Protein AF-A0A934Y1Y2-F1 (afdb_monomer_lite)

Sequence (158 aa):
MGVLAPAEFVRRGTAADLSWAKPLPVTTILGLGLEWQHLPWREALTSDLLVVPDGLRCFSNFALIALRRLLGRTVLTWGHGRNLQPSLLSRTLASLRLSLLRLAHGHLVYTTQCLGTMLAAGVPRQHIAITENAPSLCGAEGPARNTPKSWRFAPTTD

pLDDT: mean 73.77, std 20.63, range [33.28, 95.62]

Structure (mmCIF, N/CA/C/O backbone):
data_AF-A0A934Y1Y2-F1
#
_entry.id   AF-A0A934Y1Y2-F1
#
loop_
_atom_site.group_PDB
_atom_site.id
_atom_site.type_symbol
_atom_site.label_atom_id
_atom_site.label_alt_id
_atom_site.label_comp_id
_atom_site.label_asym_id
_atom_site.label_entity_id
_atom_site.label_seq_id
_atom_site.pdbx_PDB_ins_code
_atom_site.Cartn_x
_atom_site.Cartn_y
_atom_site.Cartn_z
_atom_site.occupancy
_atom_site.B_iso_or_equiv
_atom_site.auth_seq_id
_atom_site.auth_comp_id
_atom_site.auth_asym_id
_atom_site.auth_atom_id
_atom_site.pdbx_PDB_model_num
ATOM 1 N N . MET A 1 1 ? 19.285 -4.007 -36.827 1.00 35.56 1 MET A N 1
ATOM 2 C CA . MET A 1 1 ? 18.648 -3.388 -35.645 1.00 35.56 1 MET A CA 1
ATOM 3 C C . MET A 1 1 ? 18.362 -4.492 -34.641 1.00 35.56 1 MET A C 1
ATOM 5 O O . MET A 1 1 ? 17.508 -5.322 -34.914 1.00 35.56 1 MET A O 1
ATOM 9 N N . GLY A 1 2 ? 19.138 -4.577 -33.558 1.00 34.19 2 GLY A N 1
ATOM 10 C CA . GLY A 1 2 ? 18.930 -5.580 -32.512 1.00 34.19 2 GLY A CA 1
ATOM 11 C C . GLY A 1 2 ? 17.872 -5.099 -31.526 1.00 34.19 2 GLY A C 1
ATOM 12 O O . GLY A 1 2 ? 18.017 -4.020 -30.955 1.00 34.19 2 GLY A O 1
ATOM 13 N N . VAL A 1 3 ? 16.807 -5.878 -31.348 1.00 33.72 3 VAL A N 1
ATOM 14 C CA . VAL A 1 3 ? 15.842 -5.684 -30.262 1.00 33.72 3 VAL A CA 1
ATOM 15 C C . VAL A 1 3 ? 16.565 -6.052 -28.969 1.00 33.72 3 VAL A C 1
ATOM 17 O O . VAL A 1 3 ? 16.884 -7.218 -28.748 1.00 33.72 3 VAL A O 1
ATOM 20 N N . LEU A 1 4 ? 16.887 -5.055 -28.145 1.00 33.28 4 LEU A N 1
ATOM 21 C CA . LEU A 1 4 ? 17.347 -5.293 -26.779 1.00 33.28 4 LEU A CA 1
ATOM 22 C C . LEU A 1 4 ? 16.231 -6.042 -26.045 1.00 33.28 4 LEU A C 1
ATOM 24 O O . LEU A 1 4 ? 15.117 -5.530 -25.926 1.00 33.28 4 LEU A O 1
ATOM 28 N N . ALA A 1 5 ? 16.525 -7.260 -25.589 1.00 34.94 5 ALA A N 1
ATOM 29 C CA . ALA A 1 5 ? 15.647 -7.987 -24.686 1.00 34.94 5 ALA A CA 1
ATOM 30 C C . ALA A 1 5 ? 15.342 -7.092 -23.467 1.00 34.94 5 ALA A C 1
ATOM 32 O O . ALA A 1 5 ? 16.254 -6.410 -22.981 1.00 34.94 5 ALA A O 1
ATOM 33 N N . PRO A 1 6 ? 14.086 -7.039 -22.987 1.00 40.09 6 PRO A N 1
ATOM 34 C CA . PRO A 1 6 ? 13.761 -6.256 -21.805 1.00 40.09 6 PRO A CA 1
ATOM 35 C C . PRO A 1 6 ? 14.640 -6.739 -20.652 1.00 40.09 6 PRO A C 1
ATOM 37 O O . PRO A 1 6 ? 14.736 -7.940 -20.409 1.00 40.09 6 PRO A O 1
ATOM 40 N N . ALA A 1 7 ? 15.314 -5.800 -19.983 1.00 38.16 7 ALA A N 1
ATOM 41 C CA . ALA A 1 7 ? 16.138 -6.094 -18.822 1.00 38.16 7 ALA A CA 1
ATOM 42 C C . ALA A 1 7 ? 15.302 -6.897 -17.820 1.00 38.16 7 ALA A C 1
ATOM 44 O O . ALA A 1 7 ? 14.301 -6.402 -17.296 1.00 38.16 7 ALA A O 1
ATOM 45 N N . GLU A 1 8 ? 15.690 -8.150 -17.602 1.00 36.03 8 GLU A N 1
ATOM 46 C CA . GLU A 1 8 ? 15.020 -9.036 -16.667 1.00 36.03 8 GLU A CA 1
ATOM 47 C C . GLU A 1 8 ? 15.207 -8.439 -15.270 1.00 36.03 8 GLU A C 1
ATOM 49 O O . GLU A 1 8 ? 16.313 -8.379 -14.726 1.00 36.03 8 GLU A O 1
ATOM 54 N N . PHE A 1 9 ? 14.133 -7.882 -14.714 1.00 39.53 9 PHE A N 1
ATOM 55 C CA . PHE A 1 9 ? 14.160 -7.303 -13.382 1.00 39.53 9 PHE A CA 1
ATOM 56 C C . PHE A 1 9 ? 14.231 -8.441 -12.359 1.00 39.53 9 PHE A C 1
ATOM 58 O O . PHE A 1 9 ? 13.221 -8.877 -11.808 1.00 39.53 9 PHE A O 1
ATOM 65 N N . VAL A 1 10 ? 15.440 -8.937 -12.096 1.00 41.03 10 VAL A N 1
ATOM 66 C CA . VAL A 1 10 ? 15.695 -9.875 -11.001 1.00 41.03 10 VAL A CA 1
ATOM 67 C C . VAL A 1 10 ? 15.707 -9.076 -9.701 1.00 41.03 10 VAL A C 1
ATOM 69 O O . VAL A 1 10 ? 16.703 -8.469 -9.298 1.00 41.03 10 VAL A O 1
ATOM 72 N N . ARG A 1 11 ? 14.547 -9.022 -9.047 1.00 47.25 11 ARG A N 1
ATOM 73 C CA . ARG A 1 11 ? 14.374 -8.367 -7.748 1.00 47.25 11 ARG A CA 1
ATOM 74 C C . ARG A 1 11 ? 15.269 -9.067 -6.712 1.00 47.25 11 ARG A C 1
ATOM 76 O O . ARG A 1 11 ? 15.159 -10.273 -6.499 1.00 47.25 11 ARG A O 1
ATOM 83 N N . ARG A 1 12 ? 16.167 -8.322 -6.049 1.00 39.22 12 ARG A N 1
ATOM 84 C CA . ARG A 1 12 ? 16.984 -8.857 -4.939 1.00 39.22 12 ARG A CA 1
ATOM 85 C C . ARG A 1 12 ? 16.068 -9.417 -3.843 1.00 39.22 12 ARG A C 1
ATOM 87 O O . ARG A 1 12 ? 15.218 -8.686 -3.342 1.00 39.22 12 ARG A O 1
ATOM 94 N N . GLY A 1 13 ? 16.284 -10.676 -3.456 1.00 45.62 13 GLY A N 1
ATOM 95 C CA . GLY A 1 13 ? 15.621 -11.330 -2.316 1.00 45.62 13 GLY A CA 1
ATOM 96 C C . GLY A 1 13 ? 14.590 -12.410 -2.667 1.00 45.62 13 GLY A C 1
ATOM 97 O O . GLY A 1 13 ? 14.152 -13.125 -1.776 1.00 45.62 13 GLY A O 1
ATOM 98 N N . THR A 1 14 ? 14.240 -12.578 -3.942 1.00 49.59 14 THR A N 1
ATOM 99 C CA . THR A 1 14 ? 13.317 -13.619 -4.441 1.00 49.59 14 THR A CA 1
ATOM 100 C C . THR A 1 14 ? 14.061 -14.695 -5.232 1.00 49.59 14 THR A C 1
ATOM 102 O O . THR A 1 14 ? 13.696 -15.016 -6.352 1.00 49.59 14 THR A O 1
ATOM 105 N N . ALA A 1 15 ? 15.146 -15.235 -4.672 1.00 46.81 15 ALA A N 1
ATOM 106 C CA . ALA A 1 15 ? 15.814 -16.402 -5.260 1.00 46.81 15 ALA A CA 1
ATOM 107 C C . ALA A 1 15 ? 15.063 -17.723 -4.975 1.00 46.81 15 ALA A C 1
ATOM 109 O O . ALA A 1 15 ? 15.468 -18.772 -5.460 1.00 46.81 15 ALA A O 1
ATOM 110 N N . ALA A 1 16 ? 13.987 -17.682 -4.181 1.00 55.25 16 ALA A N 1
ATOM 111 C CA . ALA A 1 16 ? 13.161 -18.842 -3.878 1.00 55.25 16 ALA A CA 1
ATOM 112 C C . ALA A 1 16 ? 11.934 -18.866 -4.796 1.00 55.25 16 ALA A C 1
ATOM 114 O O . ALA A 1 16 ? 11.145 -17.919 -4.798 1.00 55.25 16 ALA A O 1
ATOM 115 N N . ASP A 1 17 ? 11.779 -19.955 -5.547 1.00 66.88 17 ASP A N 1
ATOM 116 C CA . ASP A 1 17 ? 10.517 -20.316 -6.183 1.00 66.88 17 ASP A CA 1
ATOM 117 C C . ASP A 1 17 ? 9.484 -20.571 -5.076 1.00 66.88 17 ASP A C 1
ATOM 119 O O . ASP A 1 17 ? 9.616 -21.487 -4.260 1.00 66.88 17 ASP A O 1
ATOM 123 N N . LEU A 1 18 ? 8.508 -19.674 -4.966 1.00 76.38 18 LEU A N 1
ATOM 124 C CA . LEU A 1 18 ? 7.453 -19.759 -3.968 1.00 76.38 18 LEU A CA 1
ATOM 125 C C . LEU A 1 18 ? 6.261 -20.438 -4.634 1.00 76.38 18 LEU A C 1
ATOM 127 O O . LEU A 1 18 ? 5.560 -19.808 -5.418 1.00 76.38 18 LEU A O 1
ATOM 131 N N . SER A 1 19 ? 5.988 -21.695 -4.278 1.00 83.25 19 SER A N 1
ATOM 132 C CA . SER A 1 19 ? 4.923 -22.513 -4.890 1.00 83.25 19 SER A CA 1
ATOM 133 C C . SER A 1 19 ? 3.509 -21.920 -4.784 1.00 83.25 19 SER A C 1
ATOM 135 O O . SER A 1 19 ? 2.606 -22.311 -5.520 1.00 83.25 19 SER A O 1
ATOM 137 N N . TRP A 1 20 ? 3.305 -20.972 -3.870 1.00 83.25 20 TRP A N 1
ATOM 138 C CA . TRP A 1 20 ? 2.050 -20.245 -3.672 1.00 83.25 20 TRP A CA 1
ATOM 139 C C . TRP A 1 20 ? 1.995 -18.903 -4.418 1.00 83.25 20 TRP A C 1
ATOM 141 O O . TRP A 1 20 ? 0.929 -18.287 -4.487 1.00 83.25 20 TRP A O 1
ATOM 151 N N . ALA A 1 21 ? 3.118 -18.417 -4.952 1.00 87.06 21 ALA A N 1
ATOM 152 C CA . ALA A 1 21 ? 3.193 -17.141 -5.649 1.00 87.06 21 ALA A CA 1
ATOM 153 C C . ALA A 1 21 ? 2.940 -17.324 -7.149 1.00 87.06 21 ALA A C 1
ATOM 155 O O . ALA A 1 21 ? 3.373 -18.291 -7.767 1.00 87.06 21 ALA A O 1
ATOM 156 N N . LYS A 1 22 ? 2.256 -16.351 -7.754 1.00 86.38 22 LYS A N 1
ATOM 157 C CA . LYS A 1 22 ? 2.059 -16.289 -9.205 1.00 86.38 22 LYS A CA 1
ATOM 158 C C . LYS A 1 22 ? 2.838 -15.097 -9.755 1.00 86.38 22 LYS A C 1
ATOM 160 O O . LYS A 1 22 ? 2.618 -13.982 -9.269 1.00 86.38 22 LYS A O 1
ATOM 165 N N . PRO A 1 23 ? 3.726 -15.284 -10.745 1.00 86.56 23 PRO A N 1
ATOM 166 C CA . PRO A 1 23 ? 4.360 -14.155 -11.404 1.00 86.56 23 PRO A CA 1
ATOM 167 C C . PRO A 1 23 ? 3.293 -13.340 -12.141 1.00 86.56 23 PRO A C 1
ATOM 169 O O . PRO A 1 23 ? 2.422 -13.898 -12.809 1.00 86.56 23 PRO A O 1
ATOM 172 N N . LEU A 1 24 ? 3.361 -12.016 -12.014 1.00 88.31 24 LEU A N 1
ATOM 173 C CA . LEU A 1 24 ? 2.478 -11.100 -12.730 1.00 88.31 24 LEU A CA 1
ATOM 174 C C . LEU A 1 24 ? 3.289 -10.292 -13.745 1.00 88.31 24 LEU A C 1
ATOM 176 O O . LEU A 1 24 ? 4.338 -9.753 -13.378 1.00 88.31 24 LEU A O 1
ATOM 180 N N . PRO A 1 25 ? 2.816 -10.164 -14.998 1.00 90.62 25 PRO A N 1
ATOM 181 C CA . PRO A 1 25 ? 3.453 -9.303 -15.981 1.00 90.62 25 PRO A CA 1
ATOM 182 C C . PRO A 1 25 ? 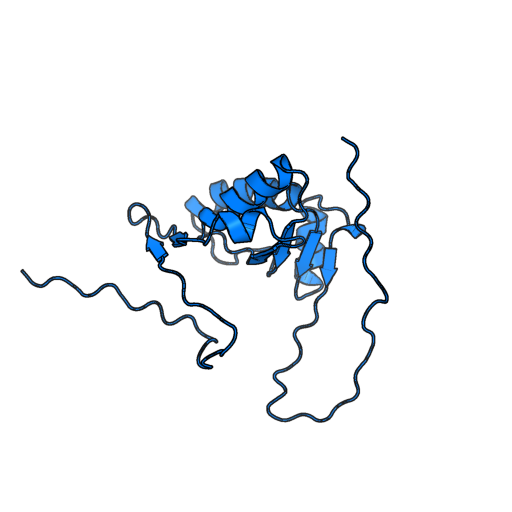3.510 -7.854 -15.496 1.00 90.62 25 PRO A C 1
ATOM 184 O O . PRO A 1 25 ? 2.565 -7.353 -14.877 1.00 90.62 25 PRO A O 1
ATOM 187 N N . VAL A 1 26 ? 4.599 -7.162 -15.825 1.00 90.44 26 VAL A N 1
ATOM 188 C CA . VAL A 1 26 ? 4.797 -5.749 -15.492 1.00 90.44 26 VAL A CA 1
ATOM 189 C C . VAL A 1 26 ? 5.092 -4.970 -16.763 1.00 90.44 26 VAL A C 1
ATOM 191 O O . VAL A 1 26 ? 5.950 -5.353 -17.553 1.00 90.44 26 VAL A O 1
ATOM 194 N N . THR A 1 27 ? 4.390 -3.859 -16.955 1.00 91.56 27 THR A N 1
ATOM 195 C CA . THR A 1 27 ? 4.650 -2.913 -18.040 1.00 91.56 27 THR A CA 1
ATOM 196 C C . THR A 1 27 ? 5.259 -1.644 -17.465 1.00 91.56 27 THR A C 1
ATOM 198 O O . THR A 1 27 ? 4.679 -1.019 -16.579 1.00 91.56 27 THR A O 1
ATOM 201 N N . THR A 1 28 ? 6.420 -1.233 -17.971 1.00 89.38 28 THR A N 1
ATOM 202 C CA . THR A 1 28 ? 6.996 0.069 -17.623 1.00 89.38 28 THR A CA 1
ATOM 203 C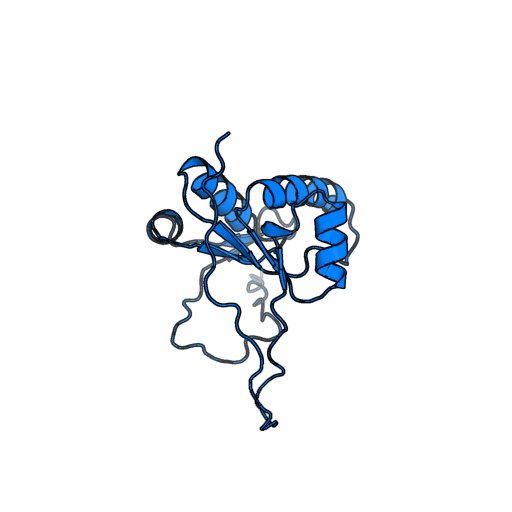 C . THR A 1 28 ? 6.268 1.173 -18.386 1.00 89.38 28 THR A C 1
ATOM 205 O O . THR A 1 28 ? 6.190 1.149 -19.613 1.00 89.38 28 THR A O 1
ATOM 208 N N . ILE A 1 29 ? 5.740 2.159 -17.666 1.00 84.12 29 ILE A N 1
ATOM 209 C CA . ILE A 1 29 ? 4.998 3.278 -18.245 1.00 84.12 29 ILE A CA 1
ATOM 210 C C . ILE A 1 29 ? 5.985 4.371 -18.680 1.00 84.12 29 ILE A C 1
ATOM 212 O O . ILE A 1 29 ? 6.711 4.938 -17.859 1.00 84.12 29 ILE A O 1
ATOM 216 N N . LEU A 1 30 ? 5.966 4.691 -19.980 1.00 72.81 30 LEU A N 1
ATOM 217 C CA . LEU A 1 30 ? 6.552 5.900 -20.585 1.00 72.81 30 LEU A CA 1
ATOM 218 C C . LEU A 1 30 ? 8.051 6.137 -20.308 1.00 72.81 30 LEU A C 1
ATOM 220 O 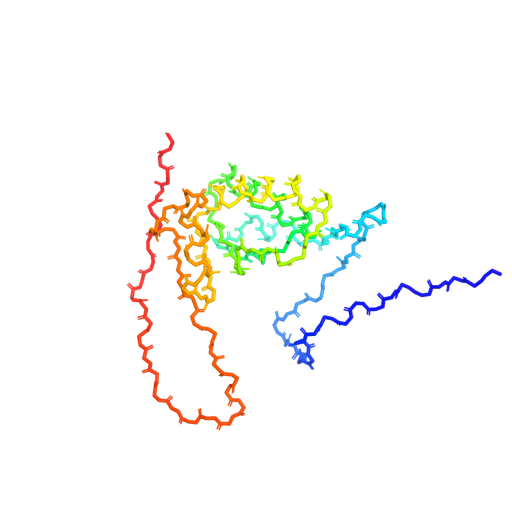O . LEU A 1 30 ? 8.511 7.272 -20.343 1.00 72.81 30 LEU A O 1
ATOM 224 N N . GLY A 1 31 ? 8.828 5.096 -19.990 1.00 73.06 31 GLY A N 1
ATOM 225 C CA . GLY A 1 31 ? 10.257 5.240 -19.668 1.00 73.06 31 GLY A CA 1
ATOM 226 C C . GLY A 1 31 ? 10.550 6.023 -18.377 1.00 73.06 31 GLY A C 1
ATOM 227 O O . GLY A 1 31 ? 11.710 6.249 -18.048 1.00 73.06 31 GLY A O 1
ATOM 228 N N . LEU A 1 32 ? 9.522 6.394 -17.604 1.00 70.44 32 LEU A N 1
ATOM 229 C CA . LEU A 1 32 ? 9.636 7.202 -16.379 1.00 70.44 32 LEU A CA 1
ATOM 230 C C . LEU A 1 32 ? 10.022 6.373 -15.140 1.00 70.44 32 LEU A C 1
ATOM 232 O O . LEU A 1 32 ? 10.033 6.882 -14.019 1.00 70.44 32 LEU A O 1
ATOM 236 N N . GLY A 1 33 ? 10.302 5.078 -15.319 1.00 77.88 33 GLY A N 1
ATOM 237 C CA . GLY A 1 33 ? 10.570 4.145 -14.223 1.00 77.88 33 GLY A CA 1
ATOM 238 C C . GLY A 1 33 ? 9.346 3.844 -13.349 1.00 77.88 33 GLY A C 1
ATOM 239 O O . GLY A 1 33 ? 9.521 3.375 -12.221 1.00 77.88 33 GLY A O 1
ATOM 240 N N . LEU A 1 34 ? 8.147 4.143 -13.862 1.00 82.94 34 LEU A N 1
ATOM 241 C CA . LEU A 1 34 ? 6.856 3.738 -13.312 1.00 82.94 34 LEU A CA 1
ATOM 242 C C . LEU A 1 34 ? 6.451 2.383 -13.889 1.00 82.94 34 LEU A C 1
ATOM 244 O O . LEU A 1 34 ? 6.737 2.078 -15.043 1.00 82.94 34 LEU A O 1
ATOM 248 N N . GLU A 1 35 ? 5.758 1.590 -13.092 1.00 88.94 35 GLU A N 1
ATOM 249 C CA . GLU A 1 35 ? 5.412 0.203 -13.365 1.00 88.94 35 GLU A CA 1
ATOM 250 C C . GLU A 1 35 ? 3.904 0.007 -13.228 1.00 88.94 35 GLU A C 1
ATOM 252 O O . GLU A 1 35 ? 3.269 0.507 -12.297 1.00 88.94 35 GLU A O 1
ATOM 257 N N . TRP A 1 36 ? 3.331 -0.752 -14.152 1.00 92.19 36 TRP A N 1
ATOM 258 C CA . TRP A 1 36 ? 1.960 -1.228 -14.099 1.00 92.19 36 TRP A CA 1
ATOM 259 C C . TRP A 1 36 ? 1.963 -2.747 -14.048 1.00 92.19 36 TRP A C 1
ATOM 261 O O . TRP A 1 36 ? 2.383 -3.398 -15.006 1.00 92.19 36 TRP A O 1
ATOM 271 N N . GLN A 1 37 ? 1.508 -3.316 -12.936 1.00 93.19 37 GLN A N 1
ATOM 272 C CA . GLN A 1 37 ? 1.356 -4.761 -12.812 1.00 93.19 37 GLN A CA 1
ATOM 273 C C . GLN A 1 37 ? -0.007 -5.183 -13.364 1.00 93.19 37 GLN A C 1
ATOM 275 O O . GLN A 1 37 ? -1.038 -4.587 -13.041 1.00 93.19 37 GLN A O 1
ATOM 280 N N . HIS A 1 38 ? -0.017 -6.232 -14.184 1.00 92.69 38 HIS A N 1
ATOM 281 C CA . HIS A 1 38 ? -1.241 -6.830 -14.719 1.00 92.69 38 HIS A CA 1
ATOM 282 C C . HIS A 1 38 ? -1.877 -7.720 -13.657 1.00 92.69 38 HIS A C 1
ATOM 284 O O . HIS A 1 38 ? -1.637 -8.923 -13.585 1.00 92.69 38 HIS A O 1
ATOM 290 N N . LEU A 1 39 ? -2.644 -7.084 -12.776 1.00 93.06 39 LEU A N 1
ATOM 291 C CA . LEU A 1 39 ? -3.268 -7.727 -11.628 1.00 93.06 39 LEU A CA 1
ATOM 292 C C . LEU A 1 3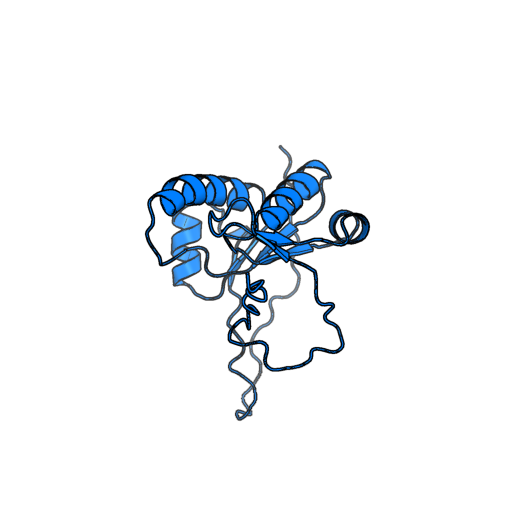9 ? -4.509 -8.537 -12.034 1.00 93.06 39 LEU A C 1
ATOM 294 O O . LEU A 1 39 ? -5.256 -8.114 -12.923 1.00 93.06 39 LEU A O 1
ATOM 298 N N . PRO A 1 40 ? -4.820 -9.635 -11.323 1.00 94.50 40 PRO A N 1
ATOM 299 C CA . PRO A 1 40 ? -6.124 -10.282 -11.404 1.00 94.50 40 PRO A CA 1
ATOM 300 C C . PRO A 1 40 ? -7.178 -9.406 -10.703 1.00 94.50 40 PRO A C 1
ATOM 302 O O . PRO A 1 40 ? -7.578 -9.668 -9.570 1.00 94.50 40 PRO A O 1
ATOM 305 N N . TRP A 1 41 ? -7.614 -8.330 -11.368 1.00 94.44 41 TRP A N 1
ATOM 306 C CA . TRP A 1 41 ? -8.436 -7.263 -10.777 1.00 94.44 41 TRP A CA 1
ATOM 307 C C . TRP A 1 41 ? -9.667 -7.765 -10.033 1.00 94.44 41 TRP A C 1
ATOM 309 O O . TRP A 1 41 ? -9.947 -7.290 -8.939 1.00 94.44 41 TRP A O 1
ATOM 319 N N . ARG A 1 42 ? -10.382 -8.746 -10.593 1.00 95.19 42 ARG A N 1
ATOM 320 C CA . ARG A 1 42 ? -11.565 -9.313 -9.939 1.00 95.19 42 ARG A CA 1
ATOM 321 C C . ARG A 1 42 ? -11.211 -9.879 -8.565 1.00 95.19 42 ARG A C 1
ATOM 323 O O . ARG A 1 42 ? -11.789 -9.444 -7.582 1.00 95.19 42 ARG A O 1
ATOM 330 N N . GLU A 1 43 ? -10.232 -10.777 -8.497 1.00 95.31 43 GLU A N 1
ATOM 331 C CA . GLU A 1 43 ? -9.786 -11.408 -7.249 1.00 95.31 43 GLU A CA 1
ATOM 332 C C . GLU A 1 43 ? -9.254 -10.369 -6.254 1.00 95.31 43 GLU A C 1
ATOM 334 O O . GLU A 1 43 ? -9.661 -10.346 -5.091 1.00 95.31 43 GLU A O 1
ATOM 339 N N . ALA A 1 44 ? -8.413 -9.449 -6.733 1.00 94.88 44 ALA A N 1
ATOM 340 C CA . ALA A 1 44 ? -7.815 -8.407 -5.907 1.00 94.88 44 ALA A CA 1
ATOM 341 C C . ALA A 1 44 ? -8.845 -7.416 -5.339 1.00 94.88 44 ALA A C 1
ATOM 343 O O . ALA A 1 44 ? -8.608 -6.838 -4.280 1.00 94.88 44 ALA A O 1
ATOM 344 N N . LEU A 1 45 ? -9.979 -7.201 -6.013 1.00 95.62 45 LEU A N 1
ATOM 345 C CA . LEU A 1 45 ? -11.057 -6.327 -5.539 1.00 95.62 45 LEU A CA 1
ATOM 346 C C . LEU A 1 45 ? -12.088 -7.069 -4.677 1.00 95.62 45 LEU A C 1
ATOM 348 O O . LEU A 1 45 ? -12.690 -6.445 -3.804 1.00 95.62 45 LEU A O 1
ATOM 352 N N . THR A 1 46 ? -12.288 -8.374 -4.888 1.00 95.38 46 THR A N 1
ATOM 353 C CA . THR A 1 46 ? -13.288 -9.163 -4.147 1.00 95.38 46 THR A CA 1
ATOM 354 C C . THR A 1 46 ? -12.748 -9.865 -2.907 1.00 95.38 46 THR A C 1
ATOM 356 O O . THR A 1 46 ? -13.553 -10.332 -2.109 1.00 95.38 46 THR A O 1
ATOM 359 N N . SER A 1 47 ? -11.428 -9.965 -2.727 1.00 95.50 47 SER A N 1
ATOM 360 C CA . SER A 1 47 ? -10.850 -10.585 -1.528 1.00 95.50 47 SER A CA 1
ATOM 361 C C . SER A 1 47 ? -11.280 -9.864 -0.245 1.00 95.50 47 SER A C 1
ATOM 363 O O . SER A 1 47 ? -11.490 -8.648 -0.249 1.00 95.50 47 SER A O 1
ATOM 365 N N . ASP A 1 48 ? -11.351 -10.577 0.879 1.00 94.56 48 ASP A N 1
ATOM 366 C CA . ASP A 1 48 ? -11.727 -9.981 2.172 1.00 94.56 48 ASP A CA 1
ATOM 367 C C . ASP A 1 48 ? -10.680 -8.976 2.672 1.00 94.56 48 ASP A C 1
ATOM 369 O O . ASP A 1 48 ? -11.000 -7.912 3.206 1.00 94.56 48 ASP A O 1
ATOM 373 N N . LEU A 1 49 ? -9.410 -9.291 2.420 1.00 94.94 49 LEU A N 1
ATOM 374 C CA . LEU A 1 49 ? -8.251 -8.485 2.765 1.00 94.94 49 LEU A CA 1
ATOM 375 C C . LEU A 1 49 ? -7.306 -8.422 1.568 1.00 94.94 49 LEU A C 1
ATOM 377 O O . LEU A 1 49 ? -7.045 -9.430 0.911 1.00 94.94 49 LEU A O 1
ATOM 381 N N . LEU A 1 50 ? -6.761 -7.237 1.307 1.00 95.62 50 LEU A N 1
ATOM 382 C CA . LEU A 1 50 ? -5.664 -7.065 0.365 1.00 95.62 50 LEU A CA 1
ATOM 383 C C . LEU A 1 50 ? -4.479 -6.420 1.076 1.00 95.62 50 LEU A C 1
ATOM 385 O O . LEU A 1 50 ? -4.634 -5.373 1.704 1.00 95.62 50 LEU A O 1
ATOM 389 N N . VAL A 1 51 ? -3.302 -7.029 0.948 1.00 94.56 51 VAL A N 1
ATOM 390 C CA . VAL A 1 51 ? -2.034 -6.458 1.412 1.00 94.56 51 VAL A CA 1
ATOM 391 C C . VAL A 1 51 ? -1.223 -6.055 0.193 1.00 94.56 51 VAL A C 1
ATOM 393 O O . VAL A 1 51 ? -0.947 -6.877 -0.678 1.00 94.56 51 VAL A O 1
ATOM 396 N N . VAL A 1 52 ? -0.852 -4.782 0.125 1.00 92.94 52 VAL A N 1
ATOM 397 C CA . VAL A 1 52 ? -0.185 -4.195 -1.037 1.00 92.94 52 VAL A CA 1
ATOM 398 C C . VAL A 1 52 ? 1.187 -3.668 -0.623 1.00 92.94 52 VAL A C 1
ATOM 400 O O . VAL A 1 52 ? 1.277 -2.939 0.365 1.00 92.94 52 VAL A O 1
ATOM 403 N N . PRO A 1 53 ? 2.277 -3.983 -1.343 1.00 89.56 53 PRO A N 1
ATOM 404 C CA . PRO A 1 53 ? 3.575 -3.412 -1.022 1.00 89.56 53 PRO A CA 1
ATOM 405 C C . PRO A 1 53 ? 3.582 -1.893 -1.257 1.00 89.56 53 PRO A C 1
ATOM 407 O O . PRO A 1 53 ? 3.108 -1.398 -2.282 1.00 89.56 53 PRO A O 1
ATOM 410 N N . ASP A 1 54 ? 4.175 -1.154 -0.324 1.00 83.56 54 ASP A N 1
ATOM 411 C CA . ASP A 1 54 ? 4.350 0.303 -0.355 1.00 83.56 54 ASP A CA 1
ATOM 412 C C . ASP A 1 54 ? 5.519 0.690 -1.284 1.00 83.56 54 ASP A C 1
ATOM 414 O O . ASP A 1 54 ? 6.577 1.176 -0.871 1.00 83.56 54 ASP A O 1
ATOM 418 N N . GLY A 1 55 ? 5.347 0.370 -2.569 1.00 81.75 55 GLY A N 1
ATOM 419 C CA . GLY A 1 55 ? 6.295 0.640 -3.642 1.00 81.75 55 GLY A CA 1
ATOM 420 C C . GLY A 1 55 ? 5.819 1.790 -4.522 1.00 81.75 55 GLY A C 1
ATOM 421 O O . GLY A 1 55 ? 4.864 1.639 -5.274 1.00 81.75 55 GLY A O 1
ATOM 422 N N . LEU A 1 56 ? 6.537 2.916 -4.492 1.00 80.31 56 LEU A N 1
ATOM 423 C CA . LEU A 1 56 ? 6.155 4.132 -5.223 1.00 80.31 56 LEU A CA 1
ATOM 424 C C . LEU A 1 56 ? 6.144 4.005 -6.751 1.00 80.31 56 LEU A C 1
ATOM 426 O O . LEU A 1 56 ? 5.544 4.832 -7.431 1.00 80.31 56 LEU A O 1
ATOM 430 N N . ARG A 1 57 ? 6.849 3.006 -7.285 1.00 82.75 57 ARG A N 1
ATOM 431 C CA . ARG A 1 57 ? 6.956 2.782 -8.728 1.00 82.75 57 ARG A CA 1
ATOM 432 C C . ARG A 1 57 ? 5.734 2.063 -9.287 1.00 82.75 57 ARG A C 1
ATOM 434 O O . ARG A 1 57 ? 5.420 2.268 -10.449 1.00 82.75 57 ARG A O 1
ATOM 441 N N . CYS A 1 58 ? 5.033 1.268 -8.478 1.00 87.44 58 CYS A N 1
ATOM 442 C CA . CYS A 1 58 ? 3.940 0.422 -8.943 1.00 87.44 58 CYS A CA 1
ATOM 443 C C . CYS A 1 58 ? 2.608 1.182 -8.904 1.00 87.44 58 CYS A C 1
ATOM 445 O O . CYS A 1 58 ? 1.951 1.263 -7.867 1.00 87.44 58 CYS A O 1
ATOM 447 N N . PHE A 1 59 ? 2.193 1.742 -10.038 1.00 88.31 59 PHE A N 1
ATOM 448 C CA . PHE A 1 59 ? 1.001 2.586 -10.116 1.00 88.31 59 PHE A CA 1
ATOM 449 C C . PHE A 1 59 ? -0.304 1.794 -9.938 1.00 88.31 59 PHE A C 1
ATOM 451 O O . PHE A 1 59 ? -1.285 2.302 -9.393 1.00 88.31 59 PHE A O 1
ATOM 458 N N . SER A 1 60 ? -0.303 0.515 -10.316 1.00 91.69 60 SER A N 1
ATOM 459 C CA . SER A 1 60 ? -1.443 -0.386 -10.121 1.00 91.69 60 SER A CA 1
ATOM 460 C C . SER A 1 60 ? -1.784 -0.600 -8.638 1.00 91.69 60 SER A C 1
ATOM 462 O O . SER A 1 60 ? -2.956 -0.773 -8.301 1.00 91.69 60 SER A O 1
ATOM 464 N N . ASN A 1 61 ? -0.805 -0.485 -7.731 1.00 91.62 61 ASN A N 1
ATOM 465 C CA . ASN A 1 61 ? -1.042 -0.530 -6.283 1.00 91.62 61 ASN A CA 1
ATOM 466 C C . ASN A 1 61 ? -1.904 0.645 -5.811 1.00 91.62 61 ASN A C 1
ATOM 468 O O . ASN A 1 61 ? -2.757 0.485 -4.940 1.00 91.62 61 ASN A O 1
ATOM 472 N N . PHE A 1 62 ? -1.712 1.822 -6.403 1.00 90.00 62 PHE A N 1
ATOM 473 C CA . PHE A 1 62 ? -2.479 3.014 -6.057 1.00 90.00 62 PHE A CA 1
ATOM 474 C C . PHE A 1 62 ? -3.931 2.900 -6.500 1.00 90.00 62 PHE A C 1
ATOM 476 O O . PHE A 1 62 ? -4.838 3.183 -5.717 1.00 90.00 62 PHE A O 1
ATOM 483 N N . ALA A 1 63 ? -4.143 2.411 -7.723 1.00 92.31 63 ALA A N 1
ATOM 484 C CA . ALA A 1 63 ? -5.474 2.117 -8.233 1.00 92.31 63 ALA A CA 1
ATOM 485 C C . ALA A 1 63 ? -6.194 1.086 -7.347 1.00 92.31 63 ALA A C 1
ATOM 487 O O . ALA A 1 63 ? -7.345 1.304 -6.982 1.00 92.31 63 ALA A O 1
ATOM 488 N N . LEU A 1 64 ? -5.514 0.015 -6.920 1.00 93.75 64 LEU A N 1
ATOM 489 C CA . LEU A 1 64 ? -6.087 -0.973 -5.999 1.00 93.75 64 LEU A CA 1
ATOM 490 C C . LEU A 1 64 ? -6.516 -0.371 -4.660 1.00 93.75 64 LEU A C 1
ATOM 492 O O . LEU A 1 64 ? -7.625 -0.643 -4.204 1.00 93.75 64 LEU A O 1
ATOM 496 N N . ILE A 1 65 ? -5.652 0.425 -4.024 1.00 93.50 65 ILE A N 1
ATOM 497 C CA . ILE A 1 65 ? -5.953 1.041 -2.724 1.00 93.50 65 ILE A CA 1
ATOM 498 C C . ILE A 1 65 ? -7.179 1.949 -2.849 1.00 93.50 65 ILE A C 1
ATOM 500 O O . ILE A 1 65 ? -8.118 1.819 -2.065 1.00 93.50 65 ILE A O 1
ATOM 504 N N . ALA A 1 66 ? -7.196 2.819 -3.862 1.00 92.94 66 ALA A N 1
ATOM 505 C CA . ALA A 1 66 ? -8.304 3.738 -4.096 1.00 92.94 66 ALA A CA 1
ATOM 506 C C . ALA A 1 66 ? -9.613 2.991 -4.398 1.00 92.94 66 ALA A C 1
ATOM 508 O O . ALA A 1 66 ? -10.627 3.246 -3.752 1.00 92.94 66 ALA A O 1
ATOM 509 N N . LEU A 1 67 ? -9.592 2.025 -5.322 1.00 94.75 67 LEU A N 1
ATOM 510 C CA . LEU A 1 67 ? -10.783 1.255 -5.690 1.00 94.75 67 LEU A CA 1
ATOM 511 C C . LEU A 1 67 ? -11.318 0.434 -4.515 1.00 94.75 67 LEU A C 1
ATOM 513 O O . LEU A 1 67 ? -12.521 0.428 -4.278 1.00 94.75 67 LEU A O 1
ATOM 517 N N . ARG A 1 68 ? -10.454 -0.223 -3.734 1.00 95.00 68 ARG A N 1
ATOM 518 C CA . ARG A 1 68 ? -10.911 -0.972 -2.554 1.00 95.00 68 ARG A CA 1
ATOM 519 C C . ARG A 1 68 ? -11.494 -0.061 -1.489 1.00 95.00 68 ARG A C 1
ATOM 521 O O . ARG A 1 68 ? -12.508 -0.424 -0.900 1.00 95.00 68 ARG A O 1
ATOM 528 N N . ARG A 1 69 ? -10.910 1.122 -1.281 1.00 91.31 69 ARG A N 1
ATOM 529 C CA . ARG A 1 69 ? -11.476 2.124 -0.373 1.00 91.31 69 ARG A CA 1
ATOM 530 C C . ARG A 1 69 ? -12.876 2.542 -0.823 1.00 91.31 69 ARG A C 1
ATOM 532 O O . ARG A 1 69 ? -13.783 2.527 -0.001 1.00 91.31 69 ARG A O 1
ATOM 539 N N . LEU A 1 70 ? -13.066 2.816 -2.114 1.00 93.31 70 LEU A N 1
ATOM 540 C CA . LEU A 1 70 ? -14.381 3.144 -2.684 1.00 93.31 70 LEU A CA 1
ATOM 541 C C . LEU A 1 70 ? -15.396 2.000 -2.542 1.00 93.31 70 LEU A C 1
ATOM 543 O O . LEU A 1 70 ? -16.579 2.249 -2.344 1.00 93.31 70 LEU A O 1
ATOM 547 N N . LEU A 1 71 ? -14.940 0.749 -2.605 1.00 94.88 71 LEU A N 1
ATOM 548 C CA . LEU A 1 71 ? -15.781 -0.436 -2.410 1.00 94.88 71 LEU A CA 1
ATOM 549 C C . LEU A 1 71 ? -16.015 -0.793 -0.929 1.00 94.88 71 LEU A C 1
ATOM 551 O O . LEU A 1 71 ? -16.619 -1.830 -0.651 1.00 94.88 71 LEU A O 1
ATOM 555 N N . GLY A 1 72 ? -15.505 -0.001 0.023 1.00 93.56 72 GLY A N 1
ATOM 556 C CA . GLY A 1 72 ? -15.593 -0.302 1.458 1.00 93.56 72 GLY A CA 1
ATOM 557 C C . GLY A 1 72 ? -14.849 -1.581 1.860 1.00 93.56 72 GLY A C 1
ATOM 558 O O . GLY A 1 72 ? -15.205 -2.234 2.839 1.00 93.56 72 GLY A O 1
ATOM 559 N N . ARG A 1 73 ? -13.840 -1.988 1.080 1.00 95.31 73 ARG A N 1
ATOM 560 C CA . ARG A 1 73 ? -13.082 -3.225 1.286 1.00 95.31 73 ARG A CA 1
ATOM 561 C C . ARG A 1 73 ? -11.743 -2.947 1.956 1.00 95.31 73 ARG A C 1
ATOM 563 O O . ARG A 1 73 ? -11.006 -2.039 1.568 1.00 95.31 73 ARG A O 1
ATOM 570 N N . THR A 1 74 ? -11.383 -3.796 2.915 1.00 95.12 74 THR A N 1
ATOM 571 C CA . THR A 1 74 ? -10.152 -3.645 3.697 1.00 95.12 74 THR A CA 1
ATOM 572 C C . THR A 1 74 ? -8.922 -3.753 2.806 1.00 95.12 74 THR A C 1
ATOM 574 O O . THR A 1 74 ? -8.771 -4.699 2.030 1.00 95.12 74 THR A O 1
ATOM 577 N N . VAL A 1 75 ? -8.019 -2.790 2.933 1.00 95.44 75 VAL A N 1
ATOM 578 C CA . VAL A 1 75 ? -6.726 -2.779 2.247 1.00 95.44 75 VAL A CA 1
ATOM 579 C C . VAL A 1 75 ? -5.657 -2.287 3.208 1.00 95.44 75 VAL A C 1
ATOM 581 O O . VAL A 1 75 ? -5.845 -1.268 3.876 1.00 95.44 75 VAL A O 1
ATOM 584 N N . LEU A 1 76 ? -4.556 -3.028 3.283 1.00 94.94 76 LEU A N 1
ATOM 585 C CA . LEU A 1 76 ? -3.382 -2.706 4.082 1.00 94.94 76 LEU A CA 1
ATOM 586 C C . LEU A 1 76 ? -2.191 -2.466 3.165 1.00 94.94 76 LEU A C 1
ATOM 588 O O . LEU A 1 76 ? -2.042 -3.134 2.141 1.00 94.94 76 LEU A O 1
ATOM 592 N N . THR A 1 77 ? -1.308 -1.557 3.557 1.00 92.88 77 THR A N 1
ATOM 593 C CA . THR A 1 77 ? -0.016 -1.400 2.879 1.00 92.88 77 THR A CA 1
ATOM 594 C C . THR A 1 77 ? 1.096 -2.054 3.682 1.00 92.88 77 THR A C 1
ATOM 596 O O . THR A 1 77 ? 1.071 -1.994 4.908 1.00 92.88 77 THR A O 1
ATOM 599 N N . TRP A 1 78 ? 2.117 -2.581 3.017 1.00 90.75 78 TRP A N 1
ATOM 600 C CA . TRP A 1 78 ? 3.277 -3.192 3.659 1.00 90.75 78 TRP A CA 1
ATOM 601 C C . TRP A 1 78 ? 4.585 -2.603 3.139 1.00 90.75 78 TRP A C 1
ATOM 603 O O . TRP A 1 78 ? 4.851 -2.649 1.937 1.00 90.75 78 TRP A O 1
ATOM 613 N N . GLY A 1 79 ? 5.416 -2.048 4.021 1.00 85.94 79 GLY A N 1
ATOM 614 C CA . GLY A 1 79 ? 6.731 -1.551 3.626 1.00 85.94 79 GLY A CA 1
ATOM 615 C C . GLY A 1 79 ? 7.341 -0.514 4.563 1.00 85.94 79 GLY A C 1
ATOM 616 O O . GLY A 1 79 ? 6.931 -0.329 5.704 1.00 85.94 79 GLY A O 1
ATOM 617 N N . HIS A 1 80 ? 8.374 0.167 4.067 1.00 71.00 80 HIS A N 1
ATOM 618 C CA . HIS A 1 80 ? 9.223 1.041 4.880 1.00 71.00 80 HIS A CA 1
ATOM 619 C C . HIS A 1 80 ? 8.693 2.472 5.074 1.00 71.00 80 HIS A C 1
ATOM 621 O O . HIS A 1 80 ? 9.368 3.275 5.717 1.00 71.00 80 HIS A O 1
ATOM 627 N N . GLY A 1 81 ? 7.548 2.856 4.501 1.00 62.38 81 GLY A N 1
ATOM 628 C CA . GLY A 1 81 ? 6.974 4.201 4.671 1.00 62.38 81 GLY A CA 1
ATOM 629 C C . GLY A 1 81 ? 7.791 5.366 4.076 1.00 62.38 81 GLY A C 1
ATOM 630 O O . GLY A 1 81 ? 7.260 6.463 3.917 1.00 62.38 81 GLY A O 1
ATOM 631 N N . ARG A 1 82 ? 9.059 5.163 3.683 1.00 63.12 82 ARG A N 1
ATOM 632 C CA . ARG A 1 82 ? 9.932 6.193 3.104 1.00 63.12 82 ARG A CA 1
ATOM 633 C C . ARG A 1 82 ? 10.768 5.645 1.949 1.00 63.12 82 ARG A C 1
ATOM 635 O O . ARG A 1 82 ? 11.335 4.563 2.040 1.00 63.12 82 ARG A O 1
ATOM 642 N N . ASN A 1 83 ? 10.841 6.401 0.852 1.00 58.56 83 ASN A N 1
ATOM 643 C CA . ASN A 1 83 ? 11.823 6.170 -0.209 1.00 58.56 83 ASN A CA 1
ATOM 644 C C . ASN A 1 83 ? 13.082 6.957 0.166 1.00 58.56 83 ASN A C 1
ATOM 646 O O . ASN A 1 83 ? 13.007 8.171 0.345 1.00 58.56 83 ASN A O 1
ATOM 650 N N . LEU A 1 84 ? 14.222 6.284 0.315 1.00 51.88 84 LEU A N 1
ATOM 651 C CA . LEU A 1 84 ? 15.497 6.926 0.666 1.00 51.88 84 LEU A CA 1
ATOM 652 C C . LEU A 1 84 ? 16.232 7.514 -0.553 1.00 51.88 84 LEU A C 1
ATOM 654 O O . LEU A 1 84 ? 17.333 8.029 -0.407 1.00 51.88 84 LEU A O 1
ATOM 658 N N . GLN A 1 85 ? 15.637 7.454 -1.749 1.00 50.69 85 GLN A N 1
ATOM 659 C CA . GLN A 1 85 ? 16.237 7.972 -2.978 1.00 50.69 85 GLN A CA 1
ATOM 660 C C . GLN A 1 85 ? 15.532 9.261 -3.433 1.00 50.69 85 GLN A C 1
ATOM 662 O O . GLN A 1 85 ? 14.383 9.196 -3.882 1.00 50.69 85 GLN A O 1
ATOM 667 N N . PRO A 1 86 ? 16.188 10.429 -3.309 1.00 48.62 86 PRO A N 1
ATOM 668 C CA . PRO A 1 86 ? 15.637 11.702 -3.749 1.00 48.62 86 PRO A CA 1
ATOM 669 C C . PRO A 1 86 ? 15.757 11.851 -5.274 1.00 48.62 86 PRO A C 1
ATOM 671 O O . PRO A 1 86 ? 16.847 11.828 -5.835 1.00 48.62 86 PRO A O 1
ATOM 674 N N . SER A 1 87 ? 14.628 12.041 -5.951 1.00 58.00 87 SER A N 1
ATOM 675 C CA . SER A 1 87 ? 14.553 12.537 -7.336 1.00 58.00 87 SER A CA 1
ATOM 676 C C . SER A 1 87 ? 13.470 13.620 -7.450 1.00 58.00 87 SER A C 1
ATOM 678 O O . SER A 1 87 ? 12.606 13.722 -6.586 1.00 58.00 87 SER A O 1
ATOM 680 N N . LEU A 1 88 ? 13.454 14.459 -8.486 1.00 54.34 88 LEU A N 1
ATOM 681 C CA . LEU A 1 88 ? 12.387 15.469 -8.640 1.00 54.34 88 LEU A CA 1
ATOM 682 C C . LEU A 1 88 ? 10.984 14.834 -8.742 1.00 54.34 88 LEU A C 1
ATOM 684 O O . LEU A 1 88 ? 10.053 15.290 -8.079 1.00 54.34 88 LEU A O 1
ATOM 688 N N . LEU A 1 89 ? 10.870 13.702 -9.448 1.00 62.69 89 LEU A N 1
ATOM 689 C CA . LEU A 1 89 ? 9.684 12.832 -9.455 1.00 62.69 89 LEU A CA 1
ATOM 690 C C . LEU A 1 89 ? 9.316 12.315 -8.054 1.00 62.69 89 LEU A C 1
ATOM 692 O O . LEU A 1 89 ? 8.145 12.090 -7.762 1.00 62.69 89 LEU A O 1
ATOM 696 N N . SER A 1 90 ? 10.291 12.164 -7.154 1.00 63.88 90 SER A N 1
ATOM 697 C CA . SER A 1 90 ? 10.035 11.689 -5.793 1.00 63.88 90 SER A CA 1
ATOM 698 C C . SER A 1 90 ? 9.221 12.672 -4.951 1.00 63.88 90 SER A C 1
ATOM 700 O O . SER A 1 90 ? 8.535 12.211 -4.049 1.00 63.88 90 SER A O 1
ATOM 702 N N . ARG A 1 91 ? 9.225 13.988 -5.232 1.00 68.00 91 ARG A N 1
ATOM 703 C CA . ARG A 1 91 ? 8.441 14.962 -4.443 1.00 68.00 91 ARG A CA 1
ATOM 704 C C . ARG A 1 91 ? 6.948 14.873 -4.747 1.00 68.00 91 ARG A C 1
ATOM 706 O O . ARG A 1 91 ? 6.151 14.762 -3.822 1.00 68.00 91 ARG A O 1
ATOM 713 N N . THR A 1 92 ? 6.570 14.867 -6.024 1.00 71.25 92 THR A N 1
ATOM 714 C CA . THR A 1 92 ? 5.161 14.724 -6.432 1.00 71.25 92 THR A CA 1
ATOM 715 C C . THR A 1 92 ? 4.624 13.341 -6.076 1.00 71.25 92 THR A C 1
ATOM 717 O O . THR A 1 92 ? 3.537 13.228 -5.507 1.00 71.25 92 THR A O 1
ATOM 720 N N . LEU A 1 93 ? 5.417 12.288 -6.302 1.00 74.50 93 LEU A N 1
ATOM 721 C CA . LEU A 1 93 ? 5.062 10.933 -5.879 1.00 74.50 93 LEU A CA 1
ATOM 722 C C . LEU A 1 93 ? 5.032 10.784 -4.353 1.00 74.50 93 LEU A C 1
ATOM 724 O O . LEU A 1 93 ? 4.251 9.983 -3.853 1.00 74.50 93 LEU A O 1
ATOM 728 N N . ALA A 1 94 ? 5.818 11.555 -3.594 1.00 73.50 94 ALA A N 1
ATOM 729 C CA . ALA A 1 94 ? 5.741 11.556 -2.133 1.00 73.50 94 ALA A CA 1
ATOM 730 C C . ALA A 1 94 ? 4.422 12.151 -1.633 1.00 73.50 94 ALA A C 1
ATOM 732 O O . ALA A 1 94 ? 3.808 11.568 -0.744 1.00 73.50 94 ALA A O 1
ATOM 733 N N . SER A 1 95 ? 3.946 13.254 -2.215 1.00 77.69 95 SER A N 1
ATOM 734 C CA . SER A 1 95 ? 2.619 13.787 -1.881 1.00 77.69 95 SER A CA 1
ATOM 735 C C . SER A 1 95 ? 1.514 12.796 -2.240 1.00 77.69 95 SER A C 1
ATOM 737 O O . SER A 1 95 ? 0.647 12.529 -1.412 1.00 77.69 95 SER A O 1
ATOM 739 N N . LEU A 1 96 ? 1.589 12.188 -3.430 1.00 77.88 96 LEU A N 1
ATOM 740 C CA . LEU A 1 96 ? 0.650 11.142 -3.837 1.00 77.88 96 LEU A CA 1
ATOM 741 C C . LEU A 1 96 ? 0.664 9.975 -2.839 1.00 77.88 96 LEU A C 1
ATOM 743 O O . LEU A 1 96 ? -0.392 9.552 -2.374 1.00 77.88 96 LEU A O 1
ATOM 747 N N . ARG A 1 97 ? 1.853 9.511 -2.436 1.00 79.06 97 ARG A N 1
ATOM 748 C CA . ARG A 1 97 ? 2.023 8.469 -1.414 1.00 79.06 97 ARG A CA 1
ATOM 749 C C . ARG A 1 97 ? 1.332 8.823 -0.116 1.00 79.06 97 ARG A C 1
ATOM 751 O O . ARG A 1 97 ? 0.642 7.979 0.431 1.00 79.06 97 ARG A O 1
ATOM 758 N N . LEU A 1 98 ? 1.518 10.042 0.386 1.00 79.44 98 LEU A N 1
ATOM 759 C CA . LEU A 1 98 ? 0.899 10.470 1.639 1.00 79.44 98 LEU A CA 1
ATOM 760 C C . LEU A 1 98 ? -0.626 10.398 1.548 1.00 79.44 98 LEU A C 1
ATOM 762 O O . LEU A 1 98 ? -1.264 9.887 2.468 1.00 79.44 98 LEU A O 1
ATOM 766 N N . SER A 1 99 ? -1.200 10.826 0.423 1.00 81.94 99 SER A N 1
ATOM 767 C CA . SER A 1 99 ? -2.635 10.678 0.168 1.00 81.94 99 SER A CA 1
ATOM 768 C C . SER A 1 99 ? -3.064 9.211 0.185 1.00 81.94 99 SER A C 1
ATOM 770 O O . SER A 1 99 ? -4.070 8.871 0.794 1.00 81.94 99 SER A O 1
ATOM 772 N N . LEU A 1 100 ? -2.279 8.317 -0.410 1.00 77.81 100 LEU A N 1
ATOM 773 C CA . LEU A 1 100 ? -2.587 6.886 -0.447 1.00 77.81 100 LEU A CA 1
ATOM 774 C C . LEU A 1 100 ? -2.435 6.192 0.896 1.00 77.81 100 LEU A C 1
ATOM 776 O O . LEU A 1 100 ? -3.226 5.307 1.213 1.00 77.81 100 LEU A O 1
ATOM 780 N N . LEU A 1 101 ? -1.451 6.603 1.696 1.00 78.81 101 LEU A N 1
ATOM 781 C CA . LEU A 1 101 ? -1.313 6.098 3.053 1.00 78.81 101 LEU A CA 1
ATOM 782 C C . LEU A 1 101 ? -2.569 6.438 3.862 1.00 78.81 101 LEU A C 1
ATOM 784 O O . LEU A 1 101 ? -3.070 5.601 4.596 1.00 78.81 101 LEU A O 1
ATOM 788 N N . ARG A 1 102 ? -3.161 7.613 3.648 1.00 84.19 102 ARG A N 1
ATOM 789 C CA . ARG A 1 102 ? -4.423 7.980 4.306 1.00 84.19 102 ARG A CA 1
ATOM 790 C C . ARG A 1 102 ? -5.634 7.179 3.820 1.00 84.19 102 ARG A C 1
ATOM 792 O O . ARG A 1 102 ? -6.599 7.066 4.564 1.00 84.19 102 ARG A O 1
ATOM 799 N N . LEU A 1 103 ? -5.598 6.638 2.601 1.00 88.69 103 LEU A N 1
ATOM 800 C CA . LEU A 1 103 ? -6.693 5.832 2.042 1.00 88.69 103 LEU A CA 1
ATOM 801 C C . LEU A 1 103 ? -6.655 4.366 2.488 1.00 88.69 103 LEU A C 1
ATOM 803 O O . LEU A 1 103 ? -7.673 3.677 2.408 1.00 88.69 103 LEU A O 1
ATOM 807 N N . ALA A 1 104 ? -5.499 3.864 2.921 1.00 90.50 104 ALA A N 1
ATOM 808 C CA . ALA A 1 104 ? -5.398 2.506 3.429 1.00 90.50 104 ALA A CA 1
ATOM 809 C C . ALA A 1 104 ? -6.030 2.386 4.823 1.00 90.50 104 ALA A C 1
ATOM 811 O O . ALA A 1 104 ? -5.986 3.309 5.632 1.00 90.50 104 ALA A O 1
ATOM 812 N N . HIS A 1 105 ? -6.581 1.211 5.129 1.00 92.88 105 HIS A N 1
ATOM 813 C CA . HIS A 1 105 ? -7.170 0.936 6.444 1.00 92.88 105 HIS A CA 1
ATOM 814 C C . HIS A 1 105 ? -6.097 0.708 7.514 1.00 92.88 105 HIS A C 1
ATOM 816 O O . HIS A 1 105 ? -6.363 0.824 8.708 1.00 92.88 105 HIS A O 1
ATOM 822 N N . GLY A 1 106 ? -4.878 0.374 7.090 1.00 92.56 106 GLY A N 1
ATOM 823 C CA . GLY A 1 106 ? -3.750 0.202 7.981 1.00 92.56 106 GLY A CA 1
ATOM 824 C C . GLY A 1 106 ? -2.442 -0.090 7.262 1.00 92.56 106 GLY A C 1
ATOM 825 O O . GLY A 1 106 ? -2.387 -0.283 6.044 1.00 92.56 106 GLY A O 1
ATOM 826 N N . HIS A 1 107 ? -1.374 -0.122 8.049 1.00 92.19 107 HIS A N 1
ATOM 827 C CA . HIS A 1 107 ? -0.002 -0.171 7.574 1.00 92.19 107 HIS A CA 1
ATOM 828 C C . HIS A 1 107 ? 0.812 -1.167 8.379 1.00 92.19 107 HIS A C 1
ATOM 830 O O . HIS A 1 107 ? 0.854 -1.107 9.605 1.00 92.19 107 HIS A O 1
ATOM 836 N N . LEU A 1 108 ? 1.497 -2.049 7.668 1.00 92.50 108 LEU A N 1
ATOM 837 C CA . LEU A 1 108 ? 2.468 -2.986 8.200 1.00 92.50 108 LEU A CA 1
ATOM 838 C C . LEU A 1 108 ? 3.865 -2.412 7.928 1.00 92.50 108 LEU A C 1
ATOM 840 O O . LEU A 1 108 ? 4.262 -2.273 6.767 1.00 92.50 108 LEU A O 1
ATOM 844 N N . VAL A 1 109 ? 4.597 -2.047 8.979 1.00 90.06 109 VAL A N 1
ATOM 845 C CA . VAL A 1 109 ? 5.925 -1.421 8.872 1.00 90.06 109 VAL A CA 1
ATOM 846 C C . VAL A 1 109 ? 6.992 -2.220 9.602 1.00 90.06 109 VAL A C 1
ATOM 848 O O . VAL A 1 109 ? 6.728 -2.806 10.641 1.00 90.06 109 VAL A O 1
ATOM 851 N N . TYR A 1 110 ? 8.224 -2.212 9.097 1.00 83.94 110 TYR A N 1
ATOM 852 C CA . TYR A 1 110 ? 9.270 -3.087 9.640 1.00 83.94 110 TYR A CA 1
ATOM 853 C C . TYR A 1 110 ? 10.010 -2.552 10.862 1.00 83.94 110 TYR A C 1
ATOM 855 O O . TYR A 1 110 ? 10.638 -3.321 11.583 1.00 83.94 110 TYR A O 1
ATOM 863 N N . THR A 1 111 ? 10.015 -1.235 11.072 1.00 82.81 111 THR A N 1
ATOM 864 C CA . THR A 1 111 ? 10.842 -0.617 12.114 1.00 82.81 111 THR A CA 1
ATOM 865 C C . THR A 1 111 ? 10.104 0.492 12.848 1.00 82.81 111 THR A C 1
ATOM 867 O O . THR A 1 111 ? 9.180 1.127 12.331 1.00 82.81 111 THR A O 1
ATOM 870 N N . THR A 1 112 ? 10.568 0.779 14.060 1.00 84.56 112 THR A N 1
ATOM 871 C CA . THR A 1 112 ? 10.140 1.941 14.851 1.00 84.56 112 THR A CA 1
ATOM 872 C C . THR A 1 112 ? 10.448 3.266 14.143 1.00 84.56 112 THR A C 1
ATOM 874 O O . THR A 1 112 ? 9.694 4.228 14.275 1.00 84.56 112 THR A O 1
ATOM 877 N N . GLN A 1 113 ? 11.498 3.317 13.317 1.00 83.12 113 GLN A N 1
ATOM 878 C CA . GLN A 1 113 ? 11.802 4.485 12.486 1.00 83.12 113 GLN A CA 1
ATOM 879 C C . GLN A 1 113 ? 10.724 4.724 11.415 1.00 83.12 113 GLN A C 1
ATOM 881 O O . GLN A 1 113 ? 10.319 5.869 11.177 1.00 83.12 113 GLN A O 1
ATOM 886 N N . CYS A 1 114 ? 10.218 3.654 10.790 1.00 83.38 114 CYS A N 1
ATOM 887 C CA . CYS A 1 114 ? 9.087 3.740 9.868 1.00 83.38 114 CYS A CA 1
ATOM 888 C C . CYS A 1 114 ? 7.835 4.241 10.597 1.00 83.38 114 CYS A C 1
ATOM 890 O O . CYS A 1 114 ? 7.170 5.142 10.089 1.00 83.38 114 CYS A O 1
ATOM 892 N N . LEU A 1 115 ? 7.569 3.739 11.811 1.00 87.62 115 LEU A N 1
ATOM 893 C CA . LEU A 1 115 ? 6.473 4.230 12.651 1.00 87.62 115 LEU A CA 1
ATOM 894 C C . LEU A 1 115 ? 6.567 5.749 12.865 1.00 87.62 115 LEU A C 1
ATOM 896 O O . LEU A 1 115 ? 5.596 6.450 12.599 1.00 87.62 115 LEU A O 1
ATOM 900 N N . GLY A 1 116 ? 7.728 6.270 13.275 1.00 86.25 116 GLY A N 1
ATOM 901 C CA . GLY A 1 116 ? 7.916 7.714 13.470 1.00 86.25 116 GLY A CA 1
ATOM 902 C C . GLY A 1 116 ? 7.621 8.532 12.207 1.00 86.25 116 GLY A C 1
ATOM 903 O O . GLY A 1 116 ? 6.970 9.572 12.274 1.00 86.25 116 GLY A O 1
ATOM 904 N N . THR A 1 117 ? 8.016 8.020 11.037 1.00 83.81 117 THR A N 1
ATOM 905 C CA . THR A 1 117 ? 7.720 8.662 9.744 1.00 83.81 117 THR A CA 1
ATOM 906 C C . THR A 1 117 ? 6.219 8.667 9.438 1.00 83.81 117 THR A C 1
ATOM 908 O O . THR A 1 117 ? 5.692 9.672 8.967 1.00 83.81 117 THR A O 1
ATOM 911 N N . MET A 1 118 ? 5.514 7.570 9.722 1.00 85.31 118 MET A N 1
ATOM 912 C CA . MET A 1 118 ? 4.070 7.469 9.491 1.00 85.31 118 MET A CA 1
ATOM 913 C C . MET A 1 118 ? 3.257 8.348 10.446 1.00 85.31 118 MET A C 1
ATOM 915 O O . MET A 1 118 ? 2.303 8.997 10.019 1.00 85.31 118 MET A O 1
ATOM 919 N N . LEU A 1 119 ? 3.669 8.432 11.712 1.00 89.38 119 LEU A N 1
ATOM 920 C CA . LEU A 1 119 ? 3.062 9.346 12.681 1.00 89.38 119 LEU A CA 1
ATOM 921 C C . LEU A 1 119 ? 3.259 10.807 12.256 1.00 89.38 119 LEU A C 1
ATOM 923 O O . LEU A 1 119 ? 2.302 11.575 12.251 1.00 89.38 119 LEU A O 1
ATOM 927 N N . ALA A 1 120 ? 4.465 11.177 11.809 1.00 85.56 120 ALA A N 1
ATOM 928 C CA . ALA A 1 120 ? 4.745 12.518 11.287 1.00 85.56 120 ALA A CA 1
ATOM 929 C C . ALA A 1 120 ? 3.942 12.852 10.012 1.00 85.56 120 ALA A C 1
ATOM 931 O O . ALA A 1 120 ? 3.639 14.013 9.754 1.00 85.56 120 ALA A O 1
ATOM 932 N N . ALA A 1 121 ? 3.560 11.839 9.230 1.00 80.44 121 ALA A N 1
ATOM 933 C CA . ALA A 1 121 ? 2.671 11.974 8.074 1.00 80.44 121 ALA A CA 1
ATOM 934 C C . ALA A 1 121 ? 1.178 12.148 8.445 1.00 80.44 121 ALA A C 1
ATOM 936 O O . ALA A 1 121 ? 0.339 12.378 7.561 1.00 80.44 121 ALA A O 1
ATOM 937 N N . GLY A 1 122 ? 0.842 12.053 9.735 1.00 87.25 122 GLY A N 1
ATOM 938 C CA . GLY A 1 122 ? -0.518 12.170 10.258 1.00 87.25 122 GLY A CA 1
ATOM 939 C C . GLY A 1 122 ? -1.318 10.869 10.209 1.00 87.25 122 GLY A C 1
ATOM 940 O O . GLY A 1 122 ? -2.542 10.910 10.301 1.00 87.25 122 GLY A O 1
ATOM 941 N N . VAL A 1 123 ? -0.664 9.716 10.041 1.00 86.62 123 VAL A N 1
ATOM 942 C CA . VAL A 1 123 ? -1.348 8.422 10.116 1.00 86.62 123 VAL A CA 1
ATOM 943 C C . VAL A 1 123 ? -1.596 8.068 11.589 1.00 86.62 123 VAL A C 1
ATOM 945 O O . VAL A 1 123 ? -0.644 8.078 12.374 1.00 86.62 123 VAL A O 1
ATOM 948 N N . PRO A 1 124 ? -2.834 7.721 11.990 1.00 89.44 124 PRO A N 1
ATOM 949 C CA . PRO A 1 124 ? -3.128 7.371 13.374 1.00 89.44 124 PRO A CA 1
ATOM 950 C C . PRO A 1 124 ? -2.361 6.131 13.838 1.00 89.44 124 PRO A C 1
ATOM 952 O O . PRO A 1 124 ? -2.271 5.131 13.122 1.00 89.44 124 PRO A O 1
ATOM 955 N N . ARG A 1 125 ? -1.850 6.155 15.075 1.00 91.62 125 ARG A N 1
ATOM 956 C CA . ARG A 1 125 ? -1.055 5.053 15.645 1.00 91.62 125 ARG A CA 1
ATOM 957 C C . ARG A 1 125 ? -1.786 3.711 15.601 1.00 91.62 125 ARG A C 1
ATOM 959 O O . ARG A 1 125 ? -1.138 2.687 15.389 1.00 91.62 125 ARG A O 1
ATOM 966 N N . GLN A 1 126 ? -3.102 3.716 15.800 1.00 91.81 126 GLN A N 1
ATOM 967 C CA . GLN A 1 126 ? -3.949 2.522 15.782 1.00 91.81 126 GLN A CA 1
ATOM 968 C C . GLN A 1 126 ? -4.041 1.852 14.403 1.00 91.81 126 GLN A C 1
ATOM 970 O O . GLN A 1 126 ? -4.394 0.681 14.322 1.00 91.81 126 GLN A O 1
ATOM 975 N N . HIS A 1 127 ? -3.694 2.562 13.326 1.00 91.06 127 HIS A N 1
ATOM 976 C CA . HIS A 1 127 ? -3.669 2.014 11.969 1.00 91.06 127 HIS A CA 1
ATOM 977 C C . HIS A 1 127 ? -2.290 1.462 11.590 1.00 91.06 127 HIS A C 1
ATOM 979 O O . HIS A 1 127 ? -2.111 0.984 10.476 1.00 91.06 127 HIS A O 1
ATOM 985 N N . ILE A 1 128 ? -1.297 1.526 12.483 1.00 91.19 128 ILE A N 1
ATOM 986 C CA . ILE A 1 128 ? 0.080 1.121 12.188 1.00 91.19 128 ILE A CA 1
ATOM 987 C C . ILE A 1 128 ? 0.450 -0.089 13.047 1.00 91.19 128 ILE A C 1
ATOM 989 O O . ILE A 1 128 ? 0.443 -0.028 14.280 1.00 91.19 128 ILE A O 1
ATOM 993 N N . ALA A 1 129 ? 0.834 -1.180 12.396 1.00 91.44 129 ALA A N 1
ATOM 994 C CA . ALA A 1 129 ? 1.388 -2.369 13.019 1.00 91.44 129 ALA A CA 1
ATOM 995 C C . ALA A 1 129 ? 2.871 -2.486 12.664 1.00 91.44 129 ALA A C 1
ATOM 997 O O . ALA A 1 129 ? 3.247 -2.396 11.495 1.00 91.44 129 ALA A O 1
ATOM 998 N N . ILE A 1 130 ? 3.712 -2.705 13.674 1.00 88.62 130 ILE A N 1
ATOM 999 C CA . ILE A 1 130 ? 5.116 -3.033 13.444 1.00 88.62 130 ILE A CA 1
ATOM 1000 C C . ILE A 1 130 ? 5.202 -4.543 13.224 1.00 88.62 130 ILE A C 1
ATOM 1002 O O . ILE A 1 130 ? 4.845 -5.318 14.108 1.00 88.62 130 ILE A O 1
ATOM 1006 N N . THR A 1 131 ? 5.653 -4.951 12.044 1.00 83.88 131 THR A N 1
ATOM 1007 C CA . THR A 1 131 ? 6.023 -6.330 11.738 1.00 83.88 131 THR A CA 1
ATOM 1008 C C . THR A 1 131 ? 7.535 -6.421 11.852 1.00 83.88 131 THR A C 1
ATOM 1010 O O . THR A 1 131 ? 8.246 -6.002 10.939 1.00 83.88 131 THR A O 1
ATOM 1013 N N . GLU A 1 132 ? 8.043 -6.922 12.974 1.00 73.25 132 GLU A N 1
ATOM 1014 C CA . GLU A 1 132 ? 9.461 -7.266 13.055 1.00 73.25 132 GLU A CA 1
ATOM 1015 C C . GLU A 1 132 ? 9.739 -8.292 11.955 1.00 73.25 132 GLU A C 1
ATOM 1017 O O . GLU A 1 132 ? 9.063 -9.320 11.870 1.00 73.25 132 GLU A O 1
ATOM 1022 N N . ASN A 1 133 ? 10.667 -7.979 11.046 1.00 62.84 133 ASN A N 1
ATOM 1023 C CA . ASN A 1 133 ? 11.097 -8.969 10.069 1.00 62.84 133 ASN A CA 1
ATOM 1024 C C . ASN A 1 133 ? 11.626 -10.161 10.854 1.00 62.84 133 ASN A C 1
ATOM 1026 O O . ASN A 1 133 ? 12.582 -10.006 11.613 1.00 62.84 133 ASN A O 1
ATOM 1030 N N . ALA A 1 134 ? 11.004 -11.326 10.671 1.00 52.66 134 ALA A N 1
ATOM 1031 C CA . ALA A 1 134 ? 11.575 -12.561 11.168 1.00 52.66 134 ALA A CA 1
ATOM 1032 C C . ALA A 1 134 ? 13.012 -12.630 10.626 1.00 52.66 134 ALA A C 1
ATOM 1034 O O . ALA A 1 134 ? 13.185 -12.565 9.401 1.00 52.66 134 ALA A O 1
ATOM 1035 N N . PRO A 1 135 ? 14.044 -12.684 11.488 1.00 54.38 135 PRO A N 1
ATOM 1036 C CA . PRO A 1 135 ? 15.387 -12.956 11.008 1.00 54.38 135 PRO A CA 1
ATOM 1037 C C . PRO A 1 135 ? 15.316 -14.247 10.196 1.00 54.38 135 PRO A C 1
ATOM 1039 O O . PRO A 1 135 ? 14.640 -15.192 10.605 1.00 54.38 135 PRO A O 1
ATOM 1042 N N . SER A 1 136 ? 15.934 -14.253 9.013 1.00 48.28 136 SER A N 1
ATOM 1043 C CA . SER A 1 136 ? 15.942 -15.404 8.114 1.00 48.28 136 SER A CA 1
ATOM 1044 C C . SER A 1 136 ? 16.258 -16.667 8.916 1.00 48.28 136 SER A C 1
ATOM 1046 O O . SER A 1 136 ? 17.382 -16.836 9.376 1.00 48.28 136 SER A O 1
ATOM 1048 N N . LEU A 1 137 ? 15.270 -17.551 9.084 1.00 43.97 137 LEU A N 1
ATOM 1049 C CA . LEU A 1 137 ? 15.359 -18.789 9.876 1.00 43.97 137 LEU A CA 1
ATOM 1050 C C . LEU A 1 137 ? 16.345 -19.824 9.300 1.00 43.97 137 LEU A C 1
ATOM 1052 O O . LEU A 1 137 ? 16.426 -20.947 9.785 1.00 43.97 137 LEU A O 1
ATOM 1056 N N . CYS A 1 138 ? 17.145 -19.454 8.299 1.00 47.53 138 CYS A N 1
ATOM 1057 C CA . CYS A 1 138 ? 18.323 -20.209 7.893 1.00 47.53 138 CYS A CA 1
ATOM 1058 C C . CYS A 1 138 ? 19.438 -20.023 8.944 1.00 47.53 138 CYS A C 1
ATOM 1060 O O . CYS A 1 138 ? 20.442 -19.375 8.664 1.00 47.53 138 CYS A O 1
ATOM 1062 N N . GLY A 1 139 ? 19.240 -20.553 10.160 1.00 48.12 139 GLY A N 1
ATOM 1063 C CA . GLY A 1 139 ? 20.326 -20.756 11.128 1.00 48.12 139 GLY A CA 1
ATOM 1064 C C . GLY A 1 139 ? 20.094 -20.406 12.603 1.00 48.12 139 GLY A C 1
ATOM 1065 O O . GLY A 1 139 ? 21.081 -20.382 13.330 1.00 48.12 139 GLY A O 1
ATOM 1066 N N . ALA A 1 140 ? 18.877 -20.136 13.092 1.00 39.22 140 ALA A N 1
ATOM 1067 C CA . ALA A 1 140 ? 18.705 -19.817 14.518 1.00 39.22 140 ALA A CA 1
ATOM 1068 C C . ALA A 1 140 ? 17.426 -20.403 15.133 1.00 39.22 140 ALA A C 1
ATOM 1070 O O . ALA A 1 140 ? 16.322 -19.914 14.896 1.00 39.22 140 ALA A O 1
ATOM 1071 N N . GLU A 1 141 ? 17.602 -21.424 15.974 1.00 46.69 141 GLU A N 1
ATOM 1072 C CA . GLU A 1 141 ? 16.638 -21.814 17.001 1.00 46.69 141 GLU A CA 1
ATOM 1073 C C . GLU A 1 141 ? 16.580 -20.714 18.076 1.00 46.69 141 GLU A C 1
ATOM 1075 O O . GLU A 1 141 ? 17.581 -20.394 18.715 1.00 46.69 141 GLU A O 1
ATOM 1080 N N . GLY A 1 142 ? 15.410 -20.107 18.277 1.00 42.22 142 GLY A N 1
ATOM 1081 C CA . GLY A 1 142 ? 15.189 -19.104 19.321 1.00 42.22 142 GLY A CA 1
ATOM 1082 C C . GLY A 1 142 ? 13.696 -18.850 19.560 1.00 42.22 142 GLY A C 1
ATOM 1083 O O . GLY A 1 142 ? 12.907 -18.948 18.620 1.00 42.22 142 GLY A O 1
ATOM 1084 N N . PRO A 1 143 ? 13.269 -18.572 20.809 1.00 49.34 143 PRO A N 1
ATOM 1085 C CA . PRO A 1 143 ? 11.882 -18.752 21.219 1.00 49.34 143 PRO A CA 1
ATOM 1086 C C . PRO A 1 143 ? 10.965 -17.651 20.680 1.00 49.34 143 PRO A C 1
ATOM 1088 O O . PRO A 1 143 ? 11.234 -16.457 20.827 1.00 49.34 143 PRO A O 1
ATOM 1091 N N . ALA A 1 144 ? 9.837 -18.087 20.119 1.00 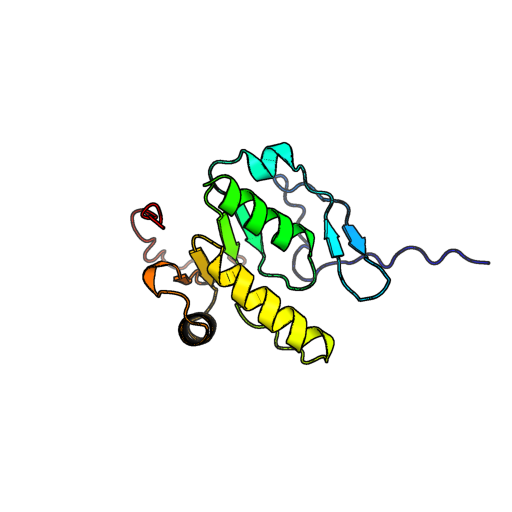51.53 144 ALA A N 1
ATOM 1092 C CA . ALA A 1 144 ? 8.739 -17.247 19.666 1.00 51.53 144 ALA A CA 1
ATOM 1093 C C . ALA A 1 144 ? 8.255 -16.308 20.783 1.00 51.53 144 ALA A C 1
ATOM 1095 O O . ALA A 1 144 ? 7.914 -16.756 2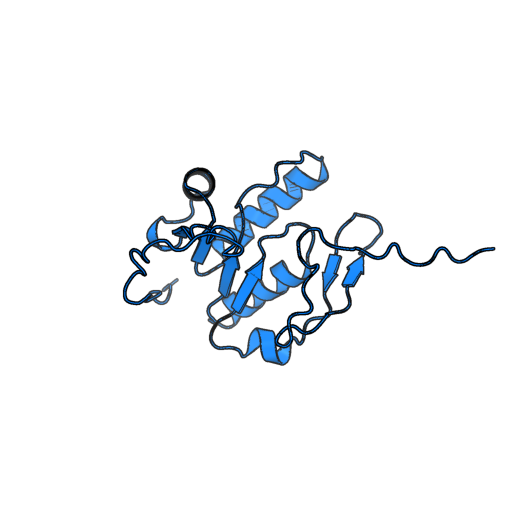1.881 1.00 51.53 144 ALA A O 1
ATOM 1096 N N . ARG A 1 145 ? 8.179 -15.001 20.503 1.00 51.00 145 ARG A N 1
ATOM 1097 C CA . ARG A 1 145 ? 7.523 -14.032 21.391 1.00 51.00 145 ARG A CA 1
ATOM 1098 C C . ARG A 1 145 ? 6.492 -13.193 20.646 1.00 51.00 145 ARG A C 1
ATOM 1100 O O . ARG A 1 145 ? 6.772 -12.617 19.605 1.00 51.00 145 ARG A O 1
ATOM 1107 N N . ASN A 1 146 ? 5.320 -13.136 21.278 1.00 44.94 146 ASN A N 1
ATOM 1108 C CA . ASN A 1 146 ? 4.221 -12.183 21.136 1.00 44.94 146 ASN A CA 1
ATOM 1109 C C . ASN A 1 146 ? 3.717 -11.872 19.722 1.00 44.94 146 ASN A C 1
ATOM 1111 O O . ASN A 1 146 ? 3.961 -10.809 19.158 1.00 44.94 146 ASN A O 1
ATOM 1115 N N . THR A 1 147 ? 2.834 -12.740 19.235 1.00 39.59 147 THR A N 1
ATOM 1116 C CA . THR A 1 147 ? 1.799 -12.347 18.278 1.00 39.59 147 THR A CA 1
ATOM 1117 C C . THR A 1 147 ? 0.669 -11.592 19.000 1.00 39.59 147 THR A C 1
ATOM 1119 O O . THR A 1 147 ? 0.150 -12.073 20.012 1.00 39.59 147 THR A O 1
ATOM 1122 N N . PRO A 1 148 ? 0.241 -10.412 18.515 1.00 39.72 148 PRO A N 1
ATOM 1123 C CA . PRO A 1 148 ? -0.937 -9.743 19.054 1.00 39.72 148 PRO A CA 1
ATOM 1124 C C . PRO A 1 148 ? -2.206 -10.559 18.759 1.00 39.72 148 PRO A C 1
ATOM 1126 O O . PRO A 1 148 ? -2.457 -10.985 17.630 1.00 39.72 148 PRO A O 1
ATOM 1129 N N . LYS A 1 149 ? -3.016 -10.775 19.802 1.00 37.44 149 LYS A N 1
ATOM 1130 C CA . LYS A 1 149 ? -4.309 -11.466 19.740 1.00 37.44 149 LYS A CA 1
ATOM 1131 C C . LYS A 1 149 ? -5.358 -10.552 19.098 1.00 37.44 149 LYS A C 1
ATOM 1133 O O . LYS A 1 149 ? -5.920 -9.692 19.762 1.00 37.44 149 LYS A O 1
ATOM 1138 N N . SER A 1 150 ? -5.661 -10.817 17.830 1.00 39.69 150 SER A N 1
ATOM 1139 C CA . SER A 1 150 ? -6.778 -10.272 17.039 1.00 39.69 150 SER A CA 1
ATOM 1140 C C . SER A 1 150 ? -6.722 -8.778 16.682 1.00 39.69 150 SER A C 1
ATOM 1142 O O . SER A 1 150 ? -6.571 -7.903 17.528 1.00 39.69 150 SER A O 1
ATOM 1144 N N . TRP A 1 151 ? -6.912 -8.499 15.390 1.00 45.25 151 TRP A N 1
ATOM 1145 C CA . TRP A 1 151 ? -7.073 -7.158 14.835 1.00 45.25 151 TRP A CA 1
ATOM 1146 C C . TRP A 1 151 ? -8.552 -6.929 14.541 1.00 45.25 151 TRP A C 1
ATOM 1148 O O . TRP A 1 151 ? -9.173 -7.725 13.836 1.00 45.25 151 TRP A O 1
ATOM 1158 N N . ARG A 1 152 ? -9.121 -5.844 15.063 1.00 42.19 152 ARG A N 1
ATOM 1159 C CA . ARG A 1 152 ? -10.434 -5.350 14.639 1.00 42.19 152 ARG A CA 1
ATOM 1160 C C . ARG A 1 152 ? -10.239 -3.947 14.092 1.00 42.19 152 ARG A C 1
ATOM 1162 O O . ARG A 1 152 ? -9.940 -3.029 14.847 1.00 42.19 152 ARG A O 1
ATOM 1169 N N . PHE A 1 153 ? -10.374 -3.797 12.779 1.00 47.50 153 PHE A N 1
ATOM 1170 C CA . PHE A 1 153 ? -10.473 -2.480 12.163 1.00 47.50 153 PHE A CA 1
ATOM 1171 C C . PHE A 1 153 ? -11.893 -1.981 12.413 1.00 47.50 153 PHE A C 1
ATOM 1173 O O . PHE A 1 153 ? -12.856 -2.637 12.014 1.00 47.50 153 PHE A O 1
ATOM 1180 N N . ALA A 1 154 ? -12.030 -0.866 13.128 1.00 40.53 154 ALA A N 1
ATOM 1181 C CA . ALA A 1 154 ? -13.317 -0.196 13.215 1.00 40.53 154 ALA A CA 1
ATOM 1182 C C . ALA A 1 154 ? -13.701 0.270 11.798 1.00 40.53 154 ALA A C 1
ATOM 1184 O O . ALA A 1 154 ? -12.834 0.805 11.096 1.00 40.53 154 ALA A O 1
ATOM 1185 N N . PRO A 1 155 ? -14.950 0.062 11.346 1.00 42.19 155 PRO A N 1
ATOM 1186 C CA . PRO A 1 155 ? -15.415 0.710 10.130 1.00 42.19 155 PRO A CA 1
ATOM 1187 C C . PRO A 1 155 ? -15.226 2.216 10.316 1.00 42.19 155 PRO A C 1
ATOM 1189 O O . PRO A 1 155 ? -15.649 2.784 11.321 1.00 42.19 155 PRO A O 1
ATOM 1192 N N . THR A 1 156 ? -14.507 2.845 9.390 1.00 44.38 156 THR A N 1
ATOM 1193 C CA . THR A 1 156 ? -14.368 4.301 9.376 1.00 44.38 156 THR A CA 1
ATOM 1194 C C . THR A 1 156 ? -15.731 4.845 8.978 1.00 44.38 156 THR A C 1
ATOM 1196 O O . THR A 1 156 ? -16.126 4.722 7.824 1.00 44.38 156 THR A O 1
ATOM 1199 N N . THR A 1 157 ? -16.485 5.344 9.952 1.00 41.97 157 THR A N 1
ATOM 1200 C CA . THR A 1 157 ? -17.621 6.225 9.695 1.00 41.97 157 THR A CA 1
ATOM 1201 C C . THR A 1 157 ? -17.040 7.566 9.273 1.00 41.97 157 THR A C 1
ATOM 1203 O O . THR A 1 157 ? -16.481 8.270 10.117 1.00 41.97 157 THR A O 1
ATOM 1206 N N . ASP A 1 158 ? -17.086 7.835 7.969 1.00 43.28 158 ASP A N 1
ATOM 1207 C CA . ASP A 1 158 ? -17.008 9.198 7.437 1.00 43.28 158 ASP A CA 1
ATOM 1208 C C . ASP A 1 158 ? -18.303 9.955 7.785 1.00 43.28 158 ASP A C 1
ATOM 1210 O O . ASP A 1 158 ? -19.384 9.314 7.765 1.00 43.28 158 ASP A O 1
#

Foldseek 3Di:
DDDDDPDDPPDPPPPDDDPPDDDWDWDQPPPPLAIETPDPVVCLQPDQEEEAELDLRYVNSLVSLVSNLVVLHAYEYEEQQDDPDDDPVCVVSNVSSLVSCVSHLAYEHADPVSVVSCVVSVNDNLRYDHDHPDDPPPDDDDDDDDDDDDDDRDRPDD

Radius of gyration: 17.56 Å; chains: 1; bounding box: 38×38×57 Å

Secondary structure (DSSP, 8-state):
---PPP-----TT--S--TT-----EEEETTTTEEEE---HHHHHHSSEEEEE--TTBHHHHHHHHHHHHTT-EEEEES-S------HHHHHHHHHHHHHHHHSSEEEESSHHHHHHHHHTT--GGGEEE-PPPP-SSS---------S---PPP---